Protein AF-A0A9D7N7T0-F1 (afdb_monomer)

Sequence (99 aa):
MDTTPSGDEAGGEARHLAAITAHVEKHFGKVALVFHELISDELHLDVLLVAPCEDRPCWTLVTSGMSEKPMSVPAGETAPRRAELLMTLDPGWEMDRER

Foldseek 3Di:
DDDDDDPPPPPDDQPCVVVVQVVCCVPPNHQPDKAWDPDDPDWTWIWTWDAADPVRQWIKIKIGGQQVAFDDDDPPDPDGRGDIDIDTHHNPDDPDPDD

Radius of gyration: 17.2 Å; Cα contacts (8 Å, |Δi|>4): 136; chains: 1; bounding box: 58×32×53 Å

Structure (mmCIF, N/CA/C/O backbone):
data_AF-A0A9D7N7T0-F1
#
_entry.id   AF-A0A9D7N7T0-F1
#
loop_
_atom_site.group_PDB
_atom_site.id
_atom_site.type_symbol
_atom_site.label_atom_id
_atom_site.label_alt_id
_atom_site.label_comp_id
_atom_site.label_asym_id
_atom_site.label_entity_id
_atom_site.label_seq_id
_atom_site.pdbx_PDB_ins_code
_atom_site.Cartn_x
_atom_site.Cartn_y
_atom_site.Cartn_z
_atom_site.occupancy
_atom_site.B_iso_or_equiv
_atom_site.auth_seq_id
_atom_site.auth_comp_id
_atom_site.auth_asym_id
_atom_site.auth_atom_id
_atom_site.pdbx_PDB_model_num
ATOM 1 N N . MET A 1 1 ? -34.504 9.847 -35.554 1.00 41.22 1 MET A N 1
ATOM 2 C CA . MET A 1 1 ? -33.042 10.005 -35.638 1.00 41.22 1 MET A CA 1
ATOM 3 C C . MET A 1 1 ? -32.539 9.629 -34.271 1.00 41.22 1 MET A C 1
ATOM 5 O O . MET A 1 1 ? -32.639 10.426 -33.353 1.00 41.22 1 MET A O 1
ATOM 9 N N . ASP A 1 2 ? -32.226 8.350 -34.132 1.00 42.06 2 ASP A N 1
ATOM 10 C CA . ASP A 1 2 ? -31.768 7.748 -32.892 1.00 42.06 2 ASP A CA 1
ATOM 11 C C . ASP A 1 2 ? -30.252 7.632 -33.020 1.00 42.06 2 ASP A C 1
ATOM 13 O O . ASP A 1 2 ? -29.755 6.914 -33.888 1.00 42.06 2 ASP A O 1
ATOM 17 N N . THR A 1 3 ? -29.529 8.438 -32.254 1.00 40.47 3 THR A N 1
ATOM 18 C CA . THR A 1 3 ? -28.086 8.295 -32.084 1.00 40.47 3 THR A CA 1
ATOM 19 C C . THR A 1 3 ? -27.820 8.385 -30.595 1.00 40.47 3 THR A C 1
ATOM 21 O O . THR A 1 3 ? -27.761 9.471 -30.020 1.00 40.47 3 THR A O 1
ATOM 24 N N . THR A 1 4 ? -27.756 7.197 -30.006 1.00 42.03 4 THR A N 1
ATOM 25 C CA . THR A 1 4 ? -27.111 6.802 -28.755 1.00 42.03 4 THR A CA 1
ATOM 26 C C . THR A 1 4 ? -26.066 7.813 -28.261 1.00 42.03 4 THR A C 1
ATOM 28 O O . THR A 1 4 ? -25.223 8.232 -29.060 1.00 42.03 4 THR A O 1
ATOM 31 N N . PRO A 1 5 ? -26.053 8.182 -26.965 1.00 41.97 5 PRO A N 1
ATOM 32 C CA . PRO A 1 5 ? -24.967 8.986 -26.429 1.00 41.97 5 PRO A CA 1
ATOM 33 C C . PRO A 1 5 ? -23.665 8.182 -26.501 1.00 41.97 5 PRO A C 1
ATOM 35 O O . PRO A 1 5 ? -23.622 7.022 -26.088 1.00 41.97 5 PRO A O 1
ATOM 38 N N . SER A 1 6 ? -22.627 8.809 -27.061 1.00 38.53 6 SER A N 1
ATOM 39 C CA . SER A 1 6 ? -21.246 8.323 -27.052 1.00 38.53 6 SER A CA 1
ATOM 40 C C . SER A 1 6 ? -20.852 7.993 -25.616 1.00 38.53 6 SER A C 1
ATOM 42 O O . SER A 1 6 ? -20.772 8.882 -24.770 1.00 38.53 6 SER A O 1
ATOM 44 N N . GLY A 1 7 ? -20.646 6.707 -25.344 1.00 43.53 7 GLY A N 1
ATOM 45 C CA . GLY A 1 7 ? -19.997 6.246 -24.129 1.00 43.53 7 GLY A CA 1
ATOM 46 C C . GLY A 1 7 ? -18.503 6.501 -24.245 1.00 43.53 7 GLY A C 1
ATOM 47 O O . GLY A 1 7 ? -17.773 5.603 -24.640 1.00 43.53 7 GLY A O 1
ATOM 48 N N . ASP A 1 8 ? -18.083 7.715 -23.908 1.00 43.84 8 ASP A N 1
ATOM 49 C CA . ASP A 1 8 ? -16.694 8.040 -23.582 1.00 43.84 8 ASP A CA 1
ATOM 50 C C . ASP A 1 8 ? -16.634 8.439 -22.102 1.00 43.84 8 ASP A C 1
ATOM 52 O O . ASP A 1 8 ? -16.390 9.585 -21.751 1.00 43.84 8 ASP A O 1
ATOM 56 N N . GLU A 1 9 ? -16.898 7.473 -21.222 1.00 44.59 9 GLU A N 1
ATOM 57 C CA . GLU A 1 9 ? -16.444 7.508 -19.830 1.00 44.59 9 GLU A CA 1
ATOM 58 C C . GLU A 1 9 ? -15.908 6.123 -19.470 1.00 44.59 9 GLU A C 1
ATOM 60 O O . GLU A 1 9 ? -16.598 5.267 -18.924 1.00 44.59 9 GLU A O 1
ATOM 65 N N . ALA A 1 10 ? -14.652 5.889 -19.831 1.00 41.25 10 ALA A N 1
ATOM 66 C CA . ALA A 1 10 ? -13.854 4.822 -19.253 1.00 41.25 10 ALA A CA 1
ATOM 67 C C . ALA A 1 10 ? -12.485 5.417 -18.917 1.00 41.25 10 ALA A C 1
ATOM 69 O O . ALA A 1 10 ? -11.525 5.267 -19.670 1.00 41.25 10 ALA A O 1
ATOM 70 N N . GLY A 1 11 ? -12.416 6.141 -17.793 1.00 46.06 11 GLY A N 1
ATOM 71 C CA . GLY A 1 11 ? -11.143 6.348 -17.105 1.00 46.06 11 GLY A CA 1
ATOM 72 C C . GLY A 1 11 ? -10.551 4.967 -16.835 1.00 46.06 11 GLY A C 1
ATOM 73 O O . GLY A 1 11 ? -11.231 4.111 -16.270 1.00 46.06 11 GLY A O 1
ATOM 74 N N . GLY A 1 12 ? -9.358 4.702 -17.364 1.00 50.91 12 GLY A N 1
ATOM 75 C CA . GLY A 1 12 ? -8.796 3.358 -17.391 1.00 50.91 12 GLY A CA 1
ATOM 76 C C . GLY A 1 12 ? -8.562 2.848 -15.975 1.00 50.91 12 GLY A C 1
ATOM 77 O O . GLY A 1 12 ? -7.727 3.380 -15.257 1.00 50.91 12 GLY A O 1
ATOM 78 N N . GLU A 1 13 ? -9.271 1.803 -15.553 1.00 57.91 13 GLU A N 1
ATOM 79 C CA . GLU A 1 13 ? -8.923 1.130 -14.302 1.00 57.91 13 GLU A CA 1
ATOM 80 C C . GLU A 1 13 ? -7.464 0.654 -14.379 1.00 57.91 13 GLU A C 1
ATOM 82 O O . GLU A 1 13 ? -7.074 -0.022 -15.339 1.00 57.91 13 GLU A O 1
ATOM 87 N N . ALA A 1 14 ? -6.653 0.998 -13.372 1.00 65.31 14 ALA A N 1
ATOM 88 C CA . ALA A 1 14 ? -5.280 0.517 -13.290 1.00 65.31 14 ALA A CA 1
ATOM 89 C C . ALA A 1 14 ? -5.278 -1.017 -13.366 1.00 65.31 14 ALA A C 1
ATOM 91 O O . ALA A 1 14 ? -5.990 -1.709 -12.629 1.00 65.31 14 ALA A O 1
ATOM 92 N N . ARG A 1 15 ? -4.461 -1.572 -14.266 1.00 76.56 15 ARG A N 1
ATOM 93 C CA . ARG A 1 15 ? -4.545 -2.978 -14.715 1.00 76.56 15 ARG A CA 1
ATOM 94 C C . ARG A 1 15 ? -4.429 -3.983 -13.567 1.00 76.56 15 ARG A C 1
ATOM 96 O O . ARG A 1 15 ? -4.890 -5.120 -13.674 1.00 76.56 15 ARG A O 1
ATOM 103 N N . HIS A 1 16 ? -3.755 -3.591 -12.491 1.00 87.25 16 HIS A N 1
ATOM 104 C CA . HIS A 1 16 ? -3.486 -4.436 -11.332 1.00 87.25 16 HIS A CA 1
ATOM 105 C C . HIS A 1 16 ? -4.256 -4.022 -10.073 1.00 87.25 16 HIS A C 1
ATOM 107 O O . HIS A 1 16 ? -4.087 -4.683 -9.049 1.00 87.25 16 HIS A O 1
ATOM 113 N N . LEU A 1 17 ? -5.120 -3.001 -10.136 1.00 88.75 17 LEU A N 1
ATOM 114 C CA . LEU A 1 17 ? -5.802 -2.432 -8.969 1.00 88.75 17 LEU A CA 1
ATOM 115 C C . LEU A 1 17 ? -6.518 -3.500 -8.142 1.00 88.75 17 LEU A C 1
ATOM 117 O O . LEU A 1 17 ? -6.271 -3.623 -6.949 1.00 88.75 17 LEU A O 1
ATOM 121 N N . ALA A 1 18 ? -7.336 -4.343 -8.776 1.00 91.69 18 ALA A N 1
ATOM 122 C CA . ALA A 1 18 ? -8.079 -5.384 -8.067 1.00 91.69 18 ALA A CA 1
ATOM 123 C C . ALA A 1 18 ? -7.159 -6.391 -7.348 1.00 91.69 18 ALA A C 1
ATOM 125 O O . ALA A 1 18 ? -7.422 -6.779 -6.210 1.00 91.69 18 ALA A O 1
ATOM 126 N N . ALA A 1 19 ? -6.062 -6.801 -7.992 1.00 94.94 19 ALA A N 1
ATOM 127 C CA . ALA A 1 19 ? -5.117 -7.754 -7.415 1.00 94.94 19 ALA A CA 1
ATOM 128 C C . ALA A 1 19 ? -4.300 -7.131 -6.272 1.00 94.94 19 ALA A C 1
ATOM 130 O O . ALA A 1 19 ? -4.073 -7.787 -5.253 1.00 94.94 19 ALA A O 1
ATOM 131 N N . ILE A 1 20 ? -3.883 -5.871 -6.428 1.00 95.50 20 ILE A N 1
ATOM 132 C CA . ILE A 1 20 ? -3.146 -5.120 -5.408 1.00 95.50 20 ILE A CA 1
ATOM 133 C C . ILE A 1 20 ? -4.055 -4.854 -4.208 1.00 95.50 20 ILE A C 1
ATOM 135 O O . ILE A 1 20 ? -3.672 -5.192 -3.092 1.00 95.50 20 ILE A O 1
ATOM 139 N N . THR A 1 21 ? -5.281 -4.372 -4.419 1.00 96.00 21 THR A N 1
ATOM 140 C CA . THR A 1 21 ? -6.273 -4.170 -3.352 1.00 96.00 21 THR A CA 1
ATOM 141 C C . THR A 1 21 ? -6.543 -5.464 -2.599 1.00 96.00 21 THR A C 1
ATOM 143 O O . THR A 1 21 ? -6.413 -5.489 -1.380 1.00 96.00 21 THR A O 1
ATOM 146 N N . ALA A 1 22 ? -6.809 -6.575 -3.294 1.00 97.12 22 ALA A N 1
ATOM 147 C CA . ALA A 1 22 ? -7.032 -7.862 -2.635 1.00 97.12 22 ALA A CA 1
ATOM 148 C C . ALA A 1 22 ? -5.814 -8.325 -1.812 1.00 97.12 22 ALA A C 1
ATOM 150 O O . ALA A 1 22 ? -5.967 -8.899 -0.732 1.00 97.12 22 ALA A O 1
ATOM 151 N N . HIS A 1 23 ? -4.596 -8.075 -2.301 1.00 97.38 23 HIS A N 1
ATOM 152 C CA . HIS A 1 23 ? -3.374 -8.365 -1.556 1.00 97.38 23 HIS A CA 1
ATOM 153 C C . HIS A 1 23 ? -3.253 -7.483 -0.306 1.00 97.38 23 HIS A C 1
ATOM 155 O O . HIS A 1 23 ? -2.981 -7.995 0.782 1.00 97.38 23 HIS A O 1
ATOM 161 N N . VAL A 1 24 ? -3.498 -6.179 -0.439 1.00 97.50 24 VAL A N 1
ATOM 162 C CA . VAL A 1 24 ? -3.480 -5.236 0.682 1.00 97.50 24 VAL A CA 1
ATOM 163 C C . VAL A 1 24 ? -4.512 -5.641 1.729 1.00 97.50 24 VAL A C 1
ATOM 165 O O . VAL A 1 24 ? -4.158 -5.800 2.893 1.00 97.50 24 VAL A O 1
ATOM 168 N N . GLU A 1 25 ? -5.750 -5.923 1.335 1.00 97.25 25 GLU A N 1
ATOM 169 C CA . GLU A 1 25 ? -6.811 -6.286 2.277 1.00 97.25 25 GLU A CA 1
ATOM 170 C C . GLU A 1 25 ? -6.529 -7.586 3.020 1.00 97.25 25 GLU A C 1
ATOM 172 O O . GLU A 1 25 ? -6.743 -7.675 4.230 1.00 97.25 25 GLU A O 1
ATOM 177 N N . LYS A 1 26 ? -5.969 -8.576 2.321 1.00 97.38 26 LYS A N 1
ATOM 178 C CA . LYS A 1 26 ? -5.583 -9.858 2.914 1.00 97.38 26 LYS A CA 1
ATOM 179 C C . LYS A 1 26 ? -4.504 -9.720 3.992 1.00 97.38 26 LYS A C 1
ATOM 181 O O . LYS A 1 26 ? -4.500 -10.503 4.939 1.00 97.38 26 LYS A O 1
ATOM 186 N N . HIS A 1 27 ? -3.561 -8.795 3.824 1.00 96.00 27 HIS A N 1
ATOM 187 C CA . HIS A 1 27 ? -2.3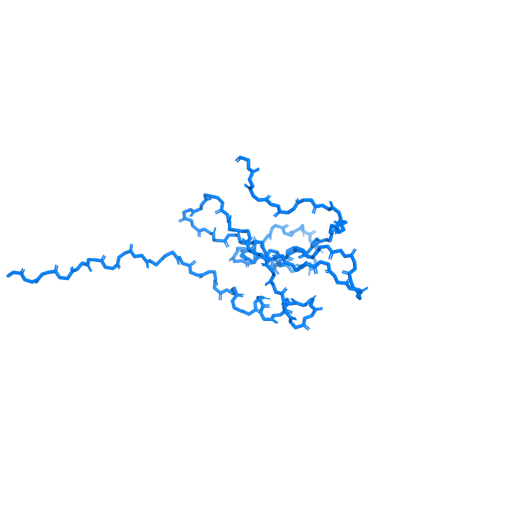57 -8.714 4.662 1.00 96.00 27 HIS A CA 1
ATOM 188 C C . HIS A 1 27 ? -2.348 -7.534 5.632 1.00 96.00 27 HIS A C 1
ATOM 190 O O . HIS A 1 27 ? -1.640 -7.566 6.647 1.00 96.00 27 HIS A O 1
ATOM 196 N N . PHE A 1 28 ? -3.105 -6.486 5.319 1.00 95.50 28 PHE A N 1
ATOM 197 C CA . PHE A 1 28 ? -3.090 -5.247 6.071 1.00 95.50 28 PHE A CA 1
ATOM 198 C C . PHE A 1 28 ? -4.433 -4.847 6.661 1.00 95.50 28 PHE A C 1
ATOM 200 O O . PHE A 1 28 ? -4.432 -4.153 7.673 1.00 95.50 28 PHE A O 1
ATOM 207 N N . GLY A 1 29 ? -5.536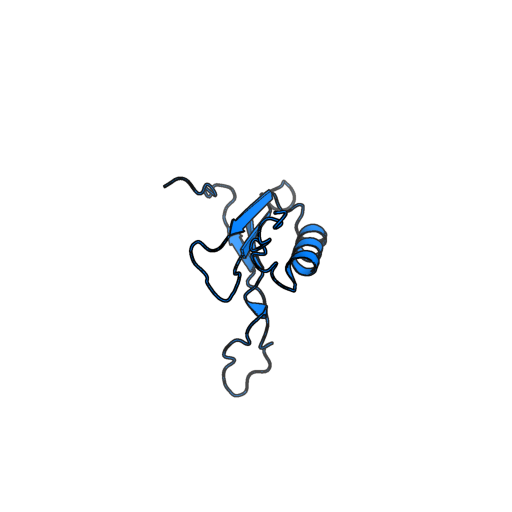 -5.357 6.120 1.00 96.00 29 GLY A N 1
ATOM 208 C CA . GLY A 1 29 ? -6.886 -4.991 6.529 1.00 96.00 29 GLY A CA 1
ATOM 209 C C . GLY A 1 29 ? -7.593 -4.177 5.453 1.00 96.00 29 GLY A C 1
ATOM 210 O O . GLY A 1 29 ? -6.992 -3.776 4.458 1.00 96.00 29 GLY A O 1
ATOM 211 N N . LYS A 1 30 ? -8.895 -3.967 5.647 1.00 96.75 30 LYS A N 1
ATOM 212 C CA . LYS A 1 30 ? -9.769 -3.328 4.659 1.00 96.75 30 LYS A CA 1
A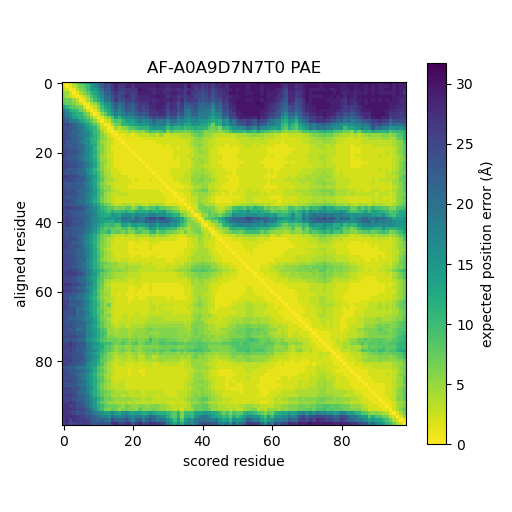TOM 213 C C . LYS A 1 30 ? -9.221 -1.965 4.224 1.00 96.75 30 LYS A C 1
ATOM 215 O O . LYS A 1 30 ? -8.879 -1.140 5.074 1.00 96.75 30 LYS A O 1
ATOM 220 N N . VAL A 1 31 ? -9.212 -1.709 2.917 1.00 96.44 31 VAL A N 1
ATOM 221 C CA . VAL A 1 31 ? -8.880 -0.378 2.396 1.00 96.44 31 VAL A CA 1
ATOM 222 C C . VAL A 1 31 ? -9.981 0.595 2.822 1.00 96.44 31 VAL A C 1
ATOM 224 O O . VAL A 1 31 ? -11.161 0.398 2.529 1.00 96.44 31 VAL A O 1
ATOM 227 N N . ALA A 1 32 ? -9.595 1.619 3.578 1.00 93.44 32 ALA A N 1
ATOM 228 C CA . ALA A 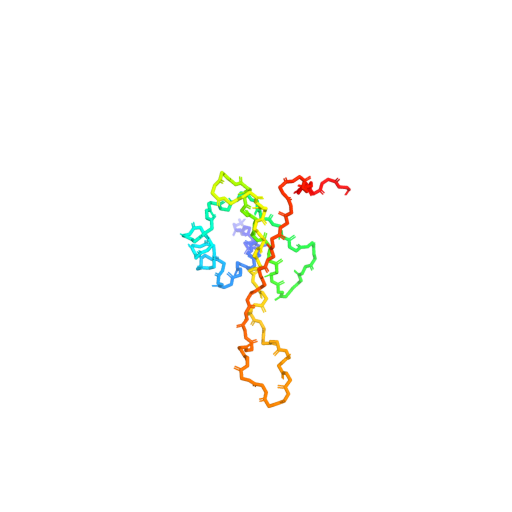1 32 ? -10.497 2.605 4.161 1.00 93.44 32 ALA A CA 1
ATOM 229 C C . ALA A 1 32 ? -10.676 3.824 3.250 1.00 93.44 32 ALA A C 1
ATOM 231 O O . ALA A 1 32 ? -11.781 4.349 3.142 1.00 93.44 32 ALA A O 1
ATOM 232 N N . LEU A 1 33 ? -9.594 4.264 2.601 1.00 91.75 33 LEU A N 1
ATOM 233 C CA . LEU A 1 33 ? -9.576 5.411 1.697 1.00 91.75 33 LEU A CA 1
ATOM 234 C C . LEU A 1 33 ? -8.718 5.083 0.475 1.00 91.75 33 LEU A C 1
ATOM 236 O O . LEU A 1 33 ? -7.762 4.309 0.563 1.00 91.75 33 LEU A O 1
ATOM 240 N N . VAL A 1 34 ? -9.044 5.706 -0.654 1.00 91.81 34 VAL A N 1
ATOM 241 C CA . VAL A 1 34 ? -8.206 5.682 -1.852 1.00 91.81 34 VAL A CA 1
ATOM 242 C C . VAL A 1 34 ? -7.921 7.114 -2.261 1.00 91.81 34 VAL A C 1
ATOM 244 O O . VAL A 1 34 ? -8.818 7.941 -2.416 1.00 91.81 34 VAL A O 1
ATOM 247 N N . PHE A 1 35 ? -6.642 7.413 -2.396 1.00 90.81 35 PHE A N 1
ATOM 248 C CA . PHE A 1 35 ? -6.155 8.674 -2.904 1.00 90.81 35 PHE A CA 1
ATOM 249 C C . PHE A 1 35 ? -5.860 8.524 -4.390 1.00 90.81 35 PHE A C 1
ATOM 251 O O . PHE A 1 35 ? -4.826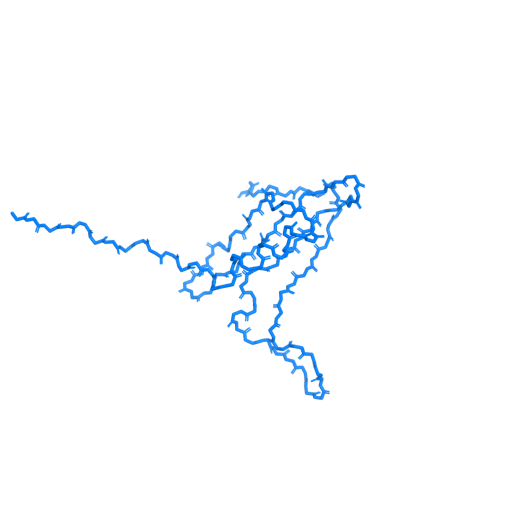 7.981 -4.756 1.00 90.81 35 PHE A O 1
ATOM 258 N N . HIS A 1 36 ? -6.755 9.050 -5.222 1.00 87.00 36 HIS A N 1
ATOM 259 C CA . HIS A 1 36 ? -6.557 9.120 -6.667 1.00 87.00 36 HIS A CA 1
ATOM 260 C C . HIS A 1 36 ? -5.621 10.265 -7.048 1.00 87.00 36 HIS A C 1
ATOM 262 O O . HIS A 1 36 ? -5.707 11.355 -6.461 1.00 87.00 36 HIS A O 1
ATOM 268 N N . GLU A 1 37 ? -4.736 10.028 -8.012 1.00 78.62 37 GLU A N 1
ATOM 269 C CA . GLU A 1 37 ? -3.900 11.069 -8.607 1.00 78.62 37 GLU A CA 1
ATOM 270 C C . GLU A 1 37 ? -4.756 12.253 -9.081 1.00 78.62 37 GLU A C 1
ATOM 272 O O . GLU A 1 37 ? -5.852 12.079 -9.609 1.00 78.62 37 GLU A O 1
ATOM 277 N N . LEU A 1 38 ? -4.278 13.476 -8.845 1.00 70.44 38 LEU A N 1
ATOM 278 C CA . LEU A 1 38 ? -5.057 14.686 -9.122 1.00 70.44 38 LEU A CA 1
ATOM 279 C C . LEU A 1 38 ? -5.106 15.032 -10.617 1.00 70.44 38 LEU A C 1
ATOM 281 O O . LEU A 1 38 ? -6.083 15.622 -11.068 1.00 70.44 38 LEU A O 1
ATOM 285 N N . ILE A 1 39 ? -4.055 14.705 -11.374 1.00 62.94 39 ILE A N 1
ATOM 286 C CA . ILE A 1 39 ? -3.956 14.954 -12.816 1.00 62.94 39 ILE A CA 1
ATOM 287 C C . ILE A 1 39 ? -3.162 13.803 -13.428 1.00 62.94 39 ILE A C 1
ATOM 289 O O . ILE A 1 39 ? -1.973 13.681 -13.146 1.00 62.94 39 ILE A O 1
ATOM 293 N N . SER A 1 40 ? -3.789 12.996 -14.283 1.00 60.59 40 SER A N 1
ATOM 294 C CA . SER A 1 40 ? -3.052 12.077 -15.147 1.00 60.59 40 SER A CA 1
ATOM 295 C C . SER A 1 40 ? -3.831 11.741 -16.408 1.00 60.59 40 SER A C 1
ATOM 297 O O . SER A 1 40 ? -4.958 11.259 -16.343 1.00 60.59 40 SER A O 1
ATOM 299 N N . ASP A 1 41 ? -3.185 11.974 -17.548 1.00 58.91 41 ASP A N 1
ATOM 300 C CA . ASP A 1 41 ? -3.719 11.663 -18.873 1.00 58.91 41 ASP A CA 1
ATOM 301 C C . ASP A 1 41 ? -3.233 10.286 -19.388 1.00 58.91 41 ASP A C 1
ATOM 303 O O . ASP A 1 41 ? -3.640 9.863 -20.468 1.00 58.91 41 ASP A O 1
ATOM 307 N N . GLU A 1 42 ? -2.348 9.574 -18.662 1.00 64.62 42 GLU A N 1
ATOM 308 C CA . GLU A 1 42 ? -1.699 8.348 -19.186 1.00 64.62 42 GLU A CA 1
ATOM 309 C C . GLU A 1 42 ? -1.403 7.227 -18.159 1.00 64.62 42 GLU A C 1
ATOM 311 O O . GLU A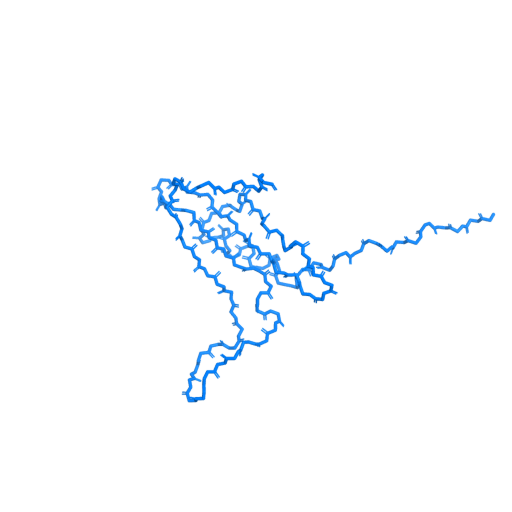 1 42 ? -1.241 6.073 -18.556 1.00 64.62 42 GLU A O 1
ATOM 316 N N . LEU A 1 43 ? -1.291 7.515 -16.857 1.00 71.69 43 LEU A N 1
ATOM 317 C CA . LEU A 1 43 ? -0.924 6.528 -15.825 1.00 71.69 43 LEU A CA 1
ATOM 318 C C . LEU A 1 43 ? -1.750 6.761 -14.561 1.00 71.69 43 LEU A C 1
ATOM 320 O O . LEU A 1 43 ? -1.602 7.804 -13.946 1.00 71.69 43 LEU A O 1
ATOM 324 N N . HIS A 1 44 ? -2.563 5.805 -14.128 1.00 78.69 44 HIS A N 1
ATOM 325 C CA . HIS A 1 44 ? -3.316 5.956 -12.882 1.00 78.69 44 HIS A CA 1
ATOM 326 C C . HIS A 1 44 ? -2.439 5.572 -11.682 1.00 78.69 44 HIS A C 1
ATOM 328 O O . HIS A 1 44 ? -2.179 4.387 -11.476 1.00 78.69 44 HIS A O 1
ATOM 334 N N . LEU A 1 45 ? -1.967 6.553 -10.901 1.00 87.00 45 LEU A N 1
ATOM 335 C CA . LEU A 1 45 ? -1.266 6.308 -9.635 1.00 87.00 45 LEU A CA 1
ATOM 336 C C . LEU A 1 45 ? -2.190 6.540 -8.430 1.00 87.00 45 LEU A C 1
ATOM 338 O O . LEU A 1 45 ? -2.329 7.655 -7.927 1.00 87.00 45 LEU A O 1
ATOM 342 N N . ASP A 1 46 ? -2.767 5.463 -7.909 1.00 90.88 46 ASP A N 1
ATOM 343 C CA . ASP A 1 46 ? -3.560 5.508 -6.683 1.00 90.88 46 ASP A CA 1
ATOM 344 C C . ASP A 1 46 ? -2.699 5.231 -5.443 1.00 90.88 46 ASP A C 1
ATOM 346 O O . ASP A 1 46 ? -1.677 4.541 -5.504 1.00 90.88 46 ASP A O 1
ATOM 350 N N . VAL A 1 47 ? -3.146 5.711 -4.282 1.00 93.69 47 VAL A N 1
ATOM 351 C CA . VAL A 1 47 ? -2.641 5.271 -2.974 1.00 93.69 47 VAL A CA 1
ATOM 352 C C . VAL A 1 47 ? -3.792 4.677 -2.172 1.00 93.69 47 VAL A C 1
ATOM 354 O O . VAL A 1 47 ? -4.774 5.352 -1.870 1.00 93.69 47 VAL A O 1
ATOM 357 N N . LEU A 1 48 ? -3.668 3.400 -1.825 1.00 95.9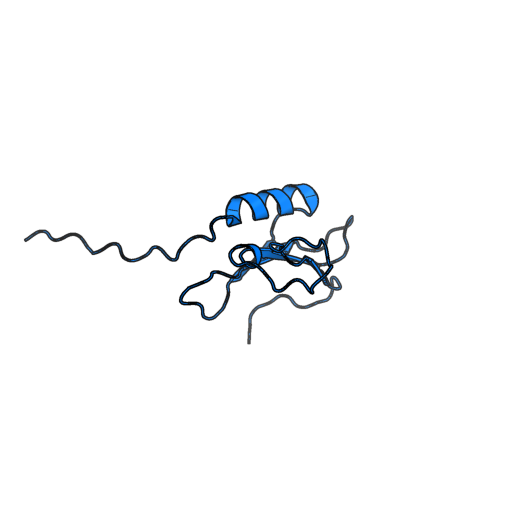4 48 LEU A N 1
ATOM 358 C CA . LEU A 1 48 ? -4.584 2.659 -0.967 1.00 95.94 48 LEU A CA 1
ATOM 359 C C . LEU A 1 48 ? -4.206 2.905 0.493 1.00 95.94 48 LEU A C 1
ATOM 361 O O . LEU A 1 48 ? -3.054 2.695 0.876 1.00 95.94 48 LEU A O 1
ATOM 365 N N . LEU A 1 49 ? -5.167 3.332 1.306 1.00 96.69 49 LEU A N 1
ATOM 366 C CA . LEU A 1 49 ? -4.966 3.605 2.725 1.00 96.69 49 LEU A CA 1
ATOM 367 C C . LEU A 1 49 ? -5.716 2.572 3.558 1.00 96.69 49 LEU A C 1
ATOM 369 O O . LEU A 1 49 ? -6.930 2.408 3.422 1.00 96.69 49 LEU A O 1
ATOM 373 N N . VAL A 1 50 ? -5.006 1.934 4.480 1.00 97.44 50 VAL A N 1
ATOM 374 C CA . VAL A 1 50 ? -5.590 1.109 5.539 1.00 97.44 50 VAL A CA 1
ATOM 375 C C . VAL A 1 50 ? -5.481 1.864 6.856 1.00 97.44 50 VAL A C 1
ATOM 377 O O . VAL A 1 50 ? -4.397 2.328 7.224 1.00 97.44 50 VAL A O 1
ATOM 380 N N . ALA A 1 51 ? -6.616 1.999 7.540 1.00 96.62 51 ALA A N 1
ATOM 381 C CA . ALA A 1 51 ? -6.700 2.703 8.810 1.00 96.62 51 ALA A CA 1
ATOM 382 C C . ALA A 1 51 ? -5.963 1.950 9.933 1.00 96.62 51 ALA A C 1
ATOM 384 O O . ALA A 1 51 ? -5.924 0.715 9.910 1.00 96.62 51 ALA A O 1
ATOM 385 N N . PRO A 1 52 ? -5.422 2.670 10.933 1.00 97.00 52 PRO A N 1
ATOM 386 C CA . PRO A 1 52 ? -4.875 2.059 12.132 1.00 97.00 52 PRO A CA 1
ATOM 387 C C . PRO A 1 52 ? -5.904 1.163 12.828 1.00 97.00 52 PRO A C 1
ATOM 389 O O . PRO A 1 52 ? -7.090 1.490 12.903 1.00 97.00 52 PRO A O 1
ATOM 392 N N . CYS A 1 53 ? -5.435 0.059 13.395 1.00 94.44 53 CYS A N 1
ATOM 393 C CA . CYS A 1 53 ? -6.213 -0.820 14.264 1.00 94.44 53 CYS A CA 1
ATOM 394 C C . CYS A 1 53 ? -5.387 -1.228 15.492 1.00 94.44 53 CYS A C 1
ATOM 396 O O . CYS A 1 53 ? -4.210 -0.886 15.593 1.00 94.44 53 CYS A O 1
ATOM 398 N N . GLU A 1 54 ? -5.988 -1.962 16.432 1.00 94.38 54 GLU A N 1
ATOM 399 C CA . GLU A 1 54 ? -5.301 -2.393 17.661 1.00 94.38 54 GLU A CA 1
ATOM 400 C C . GLU A 1 54 ? -4.018 -3.196 17.369 1.00 94.38 54 GLU A C 1
ATOM 402 O O . GLU A 1 54 ? -2.979 -2.932 17.971 1.00 94.38 54 GLU A O 1
ATOM 407 N N . ASP A 1 55 ? -4.058 -4.104 16.388 1.00 93.06 55 ASP A N 1
ATOM 408 C CA . ASP A 1 55 ? -2.907 -4.933 15.995 1.00 93.06 55 ASP A CA 1
ATOM 409 C C . ASP A 1 55 ? -1.867 -4.175 15.155 1.00 93.06 55 ASP A C 1
ATOM 411 O O . ASP A 1 55 ? -0.715 -4.603 15.021 1.00 93.06 55 ASP A O 1
ATOM 415 N N . ARG A 1 56 ? -2.267 -3.050 14.553 1.00 94.12 56 ARG A N 1
ATOM 416 C CA . ARG A 1 56 ? -1.403 -2.202 13.734 1.00 94.12 56 ARG A CA 1
ATOM 417 C C . ARG A 1 56 ? -1.762 -0.732 13.940 1.00 94.12 56 ARG A C 1
ATOM 419 O O . ARG A 1 56 ? -2.541 -0.175 13.163 1.00 94.12 56 ARG A O 1
ATOM 426 N N . PRO A 1 57 ? -1.177 -0.081 14.957 1.00 96.31 57 PRO A N 1
ATOM 427 C CA . PRO A 1 57 ? -1.490 1.297 15.299 1.00 96.31 57 PRO A CA 1
ATOM 428 C C . PRO A 1 57 ? -0.724 2.263 14.385 1.00 96.31 57 PRO A C 1
ATOM 430 O O . PRO A 1 57 ? 0.030 3.098 14.862 1.00 96.31 57 PRO A O 1
ATOM 433 N N . CYS A 1 58 ? -0.851 2.114 13.066 1.00 97.06 58 CYS A N 1
ATOM 434 C CA . CYS A 1 58 ? -0.303 3.023 12.066 1.00 97.06 58 CYS A CA 1
ATOM 435 C C . CYS A 1 58 ? -1.160 2.989 10.799 1.00 97.06 58 CYS A C 1
ATOM 437 O O . CYS A 1 58 ? -1.752 1.963 10.456 1.00 97.06 58 CYS A O 1
ATOM 439 N N . TRP A 1 59 ? -1.209 4.106 10.080 1.00 97.75 59 TRP A N 1
ATOM 440 C CA . TRP A 1 59 ? -1.767 4.121 8.734 1.00 97.75 59 TRP A CA 1
ATOM 441 C C . TRP A 1 59 ? -0.849 3.330 7.815 1.00 97.75 59 TRP A C 1
ATOM 443 O O . TRP A 1 59 ? 0.363 3.528 7.860 1.00 97.75 59 TRP A O 1
ATOM 453 N N . THR A 1 60 ? -1.407 2.467 6.969 1.00 97.62 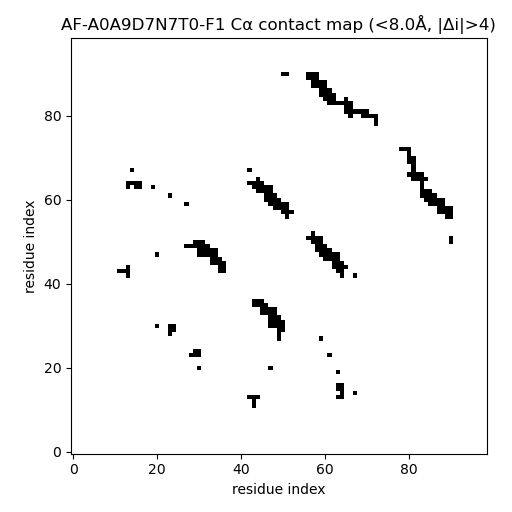60 THR A N 1
ATOM 454 C CA . THR A 1 60 ? -0.642 1.799 5.905 1.00 97.62 60 THR A CA 1
ATOM 455 C C . THR A 1 60 ? -1.039 2.387 4.563 1.00 97.62 60 THR A C 1
ATOM 457 O O . THR A 1 60 ? -2.204 2.315 4.184 1.00 97.62 60 THR A O 1
ATOM 460 N N . LEU A 1 61 ? -0.071 2.955 3.852 1.00 97.62 61 LEU A N 1
ATOM 461 C CA . LEU A 1 61 ? -0.229 3.528 2.522 1.00 97.62 61 LEU A CA 1
ATOM 462 C C . LEU A 1 61 ? 0.464 2.611 1.522 1.00 97.62 61 LEU A C 1
ATOM 464 O O . LEU A 1 61 ? 1.633 2.274 1.716 1.00 97.62 61 LEU A O 1
ATOM 468 N N . VAL A 1 62 ? -0.236 2.226 0.459 1.00 97.56 62 VAL A N 1
ATOM 469 C CA . VAL A 1 62 ? 0.306 1.369 -0.603 1.00 97.56 62 VAL A CA 1
ATOM 470 C C . VAL A 1 62 ? -0.019 1.978 -1.956 1.00 97.56 62 VAL A C 1
ATOM 472 O O . VAL A 1 62 ? -1.183 2.255 -2.229 1.00 97.56 62 VAL A O 1
ATOM 475 N N . THR A 1 63 ? 0.979 2.192 -2.812 1.00 94.88 63 THR A N 1
ATOM 476 C CA . THR A 1 63 ? 0.705 2.655 -4.179 1.00 94.88 63 THR A CA 1
ATOM 477 C C . THR A 1 63 ? 0.044 1.547 -5.003 1.00 94.88 63 THR A C 1
ATOM 479 O O . THR A 1 63 ? 0.278 0.358 -4.786 1.00 94.88 63 THR A O 1
ATOM 482 N N . SER A 1 64 ? -0.789 1.927 -5.962 1.00 93.00 64 SER A N 1
ATOM 483 C CA . SER A 1 64 ? -1.305 1.048 -7.004 1.00 93.00 64 SER A CA 1
ATOM 484 C C . SER A 1 64 ? -1.181 1.782 -8.328 1.00 93.00 64 SER A C 1
ATOM 486 O O . SER A 1 64 ? -1.834 2.800 -8.527 1.00 93.00 64 SER A O 1
ATOM 488 N N . GLY A 1 65 ? -0.320 1.278 -9.211 1.00 90.81 65 GLY A N 1
ATOM 489 C CA . GLY A 1 65 ? -0.059 1.885 -10.518 1.00 90.81 65 GLY A CA 1
ATOM 490 C C . GLY A 1 65 ? 1.417 2.178 -10.770 1.00 90.81 65 GLY A C 1
ATOM 491 O O . GLY A 1 65 ? 1.854 2.213 -11.921 1.00 90.81 65 GLY A O 1
ATOM 492 N N . MET A 1 66 ? 2.245 2.282 -9.721 1.00 91.38 66 MET A N 1
ATOM 493 C CA . MET A 1 66 ? 3.679 2.558 -9.882 1.00 91.38 66 MET A CA 1
ATOM 494 C C . MET A 1 66 ? 4.383 1.420 -10.632 1.00 91.38 66 MET A C 1
ATOM 496 O O . MET A 1 66 ? 5.334 1.638 -11.383 1.00 91.38 66 MET A O 1
ATOM 500 N N . SER A 1 67 ? 3.878 0.195 -10.476 1.00 92.38 67 SER A N 1
ATOM 501 C CA . SER A 1 67 ? 4.389 -0.990 -11.159 1.00 92.38 67 SER A CA 1
ATOM 502 C C . SER A 1 67 ? 4.012 -1.086 -12.646 1.00 92.38 67 SER A C 1
ATOM 504 O O . SER A 1 67 ? 4.551 -1.957 -13.344 1.00 92.38 67 SER A O 1
ATOM 506 N N . GLU A 1 68 ? 3.136 -0.219 -13.174 1.00 89.69 68 GLU A N 1
ATOM 507 C CA . GLU A 1 68 ? 2.697 -0.258 -14.581 1.00 89.69 68 GLU A CA 1
ATOM 508 C C . GLU A 1 68 ? 3.800 0.157 -15.563 1.00 89.69 68 GLU A C 1
ATOM 510 O O . GLU A 1 68 ? 3.882 -0.385 -16.673 1.00 89.69 68 GLU A O 1
ATOM 515 N N . LYS A 1 69 ? 4.756 0.986 -15.130 1.00 89.50 69 LYS A N 1
ATOM 516 C CA . LYS A 1 69 ? 5.995 1.292 -15.867 1.00 89.50 69 LYS A CA 1
ATOM 517 C C . LYS A 1 69 ? 7.220 0.782 -15.082 1.00 89.50 69 LYS A C 1
ATOM 519 O O . LYS A 1 69 ? 7.195 0.729 -13.857 1.00 89.50 69 LYS A O 1
ATOM 524 N N . PRO A 1 70 ? 8.290 0.322 -15.758 1.00 91.44 70 PRO A N 1
ATOM 525 C CA . PRO A 1 70 ? 9.487 -0.132 -15.065 1.00 91.44 70 PRO A CA 1
ATOM 526 C C . PRO A 1 70 ? 10.259 1.050 -14.460 1.00 91.44 70 PRO A C 1
ATOM 528 O O . PRO A 1 70 ? 10.512 2.044 -15.134 1.00 91.44 70 PRO A O 1
ATOM 531 N N . MET A 1 71 ? 10.695 0.906 -13.214 1.00 91.19 71 MET A N 1
ATOM 532 C CA . MET A 1 71 ? 11.568 1.836 -12.507 1.00 91.19 71 MET A CA 1
ATOM 533 C C . MET A 1 71 ? 13.037 1.6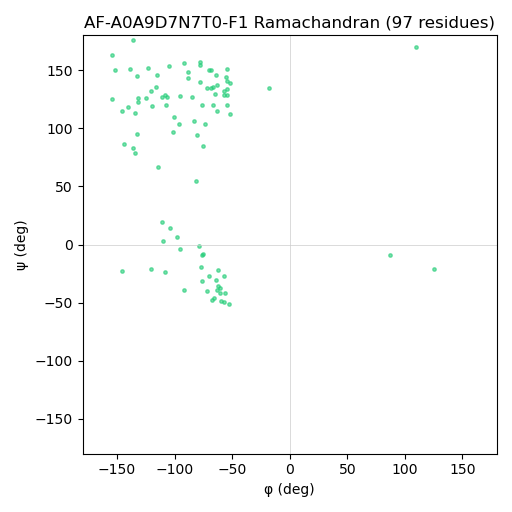99 -12.925 1.00 91.19 71 MET A C 1
ATOM 535 O O . MET A 1 71 ? 13.507 0.644 -13.377 1.00 91.19 71 MET A O 1
ATOM 539 N N . SER A 1 72 ? 13.786 2.778 -12.705 1.00 93.06 72 SER A N 1
ATOM 540 C CA . SER A 1 72 ? 15.237 2.833 -12.879 1.00 93.06 72 SER A CA 1
ATOM 541 C C . SER A 1 72 ? 15.947 2.088 -11.750 1.00 93.06 72 SER A C 1
ATOM 543 O O . SER A 1 72 ? 16.070 2.595 -10.640 1.00 93.06 72 SER A O 1
ATOM 545 N N . VAL A 1 73 ? 16.441 0.887 -12.046 1.00 93.38 73 VAL A N 1
ATOM 546 C CA . VAL A 1 73 ? 17.284 0.102 -11.134 1.00 93.38 73 VAL A CA 1
ATOM 547 C C . VAL A 1 73 ? 18.760 0.364 -11.467 1.00 93.38 73 VAL A C 1
ATOM 549 O O . VAL A 1 73 ? 19.120 0.235 -12.645 1.00 93.38 73 VAL A O 1
ATOM 552 N N . PRO A 1 74 ? 19.609 0.736 -10.484 1.00 94.50 74 PRO A N 1
ATOM 553 C CA . PRO A 1 74 ? 21.038 0.951 -10.701 1.00 94.50 74 PRO A CA 1
ATOM 554 C C . PRO A 1 74 ? 21.736 -0.257 -11.336 1.00 94.50 74 PRO A C 1
ATOM 556 O O . PRO A 1 74 ? 21.335 -1.407 -11.158 1.00 94.50 74 PRO A O 1
ATOM 559 N N . ALA A 1 75 ? 22.799 -0.002 -12.098 1.00 93.44 75 ALA A N 1
ATOM 560 C CA . ALA A 1 75 ? 23.563 -1.071 -12.731 1.00 93.44 75 ALA A CA 1
ATOM 561 C C . ALA A 1 75 ? 24.212 -1.987 -11.678 1.00 93.44 75 ALA A C 1
ATOM 563 O O . ALA A 1 75 ? 24.778 -1.506 -10.702 1.00 93.44 75 ALA A O 1
ATOM 564 N N . GLY A 1 76 ? 24.154 -3.302 -11.905 1.00 94.06 76 GLY A N 1
ATOM 565 C CA . GLY A 1 76 ? 24.692 -4.309 -10.982 1.00 94.06 76 GLY A CA 1
ATOM 566 C C . GLY A 1 76 ? 23.719 -4.754 -9.886 1.00 94.06 76 GLY A C 1
ATOM 567 O O . GLY A 1 76 ? 23.991 -5.749 -9.222 1.00 94.06 76 GLY A O 1
ATOM 568 N N . GLU A 1 77 ? 22.573 -4.086 -9.742 1.00 94.31 77 GLU A N 1
ATOM 569 C CA . GLU A 1 77 ? 21.545 -4.461 -8.773 1.00 94.31 77 GLU A CA 1
ATOM 570 C C . GLU A 1 77 ? 20.548 -5.480 -9.340 1.00 94.31 77 GLU A C 1
ATOM 572 O O . GLU A 1 77 ? 20.217 -5.478 -10.528 1.00 94.31 77 GLU A O 1
ATOM 577 N N . THR A 1 78 ? 20.025 -6.337 -8.461 1.00 91.75 78 THR A N 1
ATOM 578 C CA . THR A 1 78 ? 19.038 -7.385 -8.802 1.00 91.75 78 THR A CA 1
ATOM 579 C C . THR A 1 78 ? 17.614 -7.035 -8.360 1.00 91.75 78 THR A C 1
ATOM 581 O O . THR A 1 78 ? 16.730 -7.891 -8.345 1.00 91.75 78 THR A O 1
ATOM 584 N N . ALA A 1 79 ? 17.372 -5.766 -8.017 1.00 92.12 79 ALA A N 1
ATOM 585 C CA . ALA A 1 79 ? 16.073 -5.301 -7.551 1.00 92.12 79 ALA A CA 1
ATOM 586 C C . ALA A 1 79 ? 14.981 -5.430 -8.637 1.00 92.12 79 ALA A C 1
ATOM 588 O O . ALA A 1 79 ? 15.253 -5.230 -9.830 1.00 92.12 79 ALA A O 1
ATOM 589 N N . PRO A 1 80 ? 13.722 -5.716 -8.250 1.00 93.25 80 PRO A N 1
ATOM 590 C CA . PRO A 1 80 ? 12.602 -5.704 -9.177 1.00 93.25 80 PRO A CA 1
ATOM 591 C C . PRO A 1 80 ? 12.459 -4.342 -9.855 1.00 93.25 80 PRO A C 1
ATOM 593 O O . PRO A 1 80 ? 12.422 -3.300 -9.208 1.00 93.25 80 PRO A O 1
ATOM 596 N N . ARG A 1 81 ? 12.303 -4.352 -11.180 1.00 94.31 81 ARG A N 1
ATOM 597 C CA . ARG A 1 81 ? 12.015 -3.132 -11.951 1.00 94.31 81 ARG A CA 1
ATOM 598 C C . ARG A 1 81 ? 10.563 -2.681 -11.824 1.00 94.31 81 ARG A C 1
ATOM 600 O O . ARG A 1 81 ? 10.231 -1.615 -12.307 1.00 94.31 81 ARG A O 1
ATOM 607 N N . ARG A 1 82 ? 9.686 -3.481 -11.225 1.00 94.19 82 ARG A N 1
ATOM 608 C CA . ARG A 1 82 ? 8.275 -3.154 -11.002 1.00 94.19 82 ARG A CA 1
ATOM 609 C C . ARG A 1 82 ? 7.955 -3.468 -9.556 1.00 94.19 82 ARG A C 1
ATOM 611 O O . ARG A 1 82 ? 8.164 -4.599 -9.125 1.00 94.19 82 ARG A O 1
ATOM 618 N N . ALA A 1 83 ? 7.489 -2.470 -8.831 1.00 94.12 83 ALA A N 1
ATOM 619 C CA . ALA A 1 83 ? 7.089 -2.590 -7.443 1.00 94.12 83 ALA A CA 1
ATOM 620 C C . ALA A 1 83 ? 6.066 -1.502 -7.135 1.00 94.12 83 ALA A C 1
ATOM 622 O O . ALA A 1 83 ? 5.963 -0.523 -7.872 1.00 94.12 83 ALA A O 1
ATOM 623 N N . GLU A 1 84 ? 5.356 -1.691 -6.036 1.00 95.25 84 GLU A N 1
ATOM 624 C CA . GLU A 1 84 ? 4.588 -0.647 -5.373 1.00 95.25 84 GLU A CA 1
ATOM 625 C C . GLU A 1 84 ? 5.349 -0.214 -4.116 1.00 95.25 84 GLU A C 1
ATOM 627 O O . GLU A 1 84 ? 6.128 -0.992 -3.553 1.00 95.25 84 GLU A O 1
ATOM 632 N N . LEU A 1 85 ? 5.149 1.026 -3.682 1.00 95.25 85 LEU A N 1
ATOM 633 C CA . LEU A 1 85 ? 5.693 1.523 -2.425 1.00 95.25 85 LEU A CA 1
ATOM 634 C C . LEU A 1 85 ? 4.719 1.239 -1.293 1.00 95.25 85 LEU A C 1
ATOM 636 O O . LEU A 1 85 ? 3.508 1.366 -1.458 1.00 95.25 85 LEU A O 1
ATOM 640 N N . LEU A 1 86 ? 5.277 0.910 -0.132 1.00 96.62 86 LEU A N 1
ATOM 641 C CA . LEU A 1 86 ? 4.554 0.812 1.123 1.00 96.62 86 LEU A CA 1
ATOM 642 C C . LEU A 1 86 ? 5.160 1.792 2.122 1.00 96.62 86 LEU A C 1
ATOM 644 O O . LEU A 1 86 ? 6.377 1.825 2.309 1.00 96.62 86 LEU A O 1
ATOM 648 N N . MET A 1 87 ? 4.304 2.562 2.781 1.00 97.25 87 MET A N 1
ATOM 649 C CA . MET A 1 87 ? 4.684 3.505 3.826 1.00 97.25 87 MET A CA 1
ATOM 650 C C . MET A 1 87 ? 3.760 3.343 5.028 1.00 97.25 87 MET A C 1
ATOM 652 O O . MET A 1 87 ? 2.569 3.081 4.874 1.00 97.25 87 MET A O 1
ATOM 656 N N . THR A 1 88 ? 4.308 3.519 6.227 1.00 97.19 88 THR A N 1
ATOM 657 C CA . THR A 1 88 ? 3.523 3.567 7.462 1.00 97.19 88 THR A CA 1
ATOM 658 C C . THR A 1 88 ? 3.632 4.931 8.115 1.00 97.19 88 THR A C 1
ATOM 660 O O . THR A 1 88 ? 4.741 5.454 8.238 1.00 97.19 88 THR A O 1
ATOM 663 N N . LEU A 1 89 ? 2.506 5.479 8.564 1.00 97.00 89 LEU A N 1
ATOM 664 C CA . LEU A 1 89 ? 2.434 6.790 9.211 1.00 97.00 89 LEU A CA 1
ATOM 665 C C . LEU A 1 89 ? 1.816 6.664 10.603 1.00 97.00 89 LEU A C 1
ATOM 667 O O . LEU A 1 89 ? 1.028 5.752 10.859 1.00 97.00 89 LEU A O 1
ATOM 671 N N . ASP A 1 90 ? 2.191 7.572 11.502 1.00 96.69 90 ASP A N 1
ATOM 672 C CA . ASP A 1 90 ? 1.648 7.629 12.862 1.00 96.69 90 ASP A CA 1
ATOM 673 C C . ASP A 1 90 ? 0.108 7.707 12.829 1.00 96.69 90 ASP A C 1
ATOM 675 O O . ASP A 1 90 ? -0.436 8.397 11.964 1.00 96.69 90 ASP A O 1
ATOM 679 N N . PRO A 1 91 ? -0.619 7.019 13.728 1.00 95.50 91 PRO A N 1
ATOM 680 C CA . PRO A 1 91 ? -2.079 6.977 13.695 1.00 95.50 91 PRO A CA 1
ATOM 681 C C . PRO A 1 91 ? -2.725 8.356 13.879 1.00 95.50 91 PRO A C 1
ATOM 683 O O . PRO A 1 91 ? -3.860 8.543 13.449 1.00 95.50 91 PRO A O 1
ATOM 686 N N . GLY A 1 92 ? -2.012 9.316 14.480 1.00 93.81 92 GLY A N 1
ATOM 687 C CA . GLY A 1 92 ? -2.457 10.699 14.641 1.00 93.81 92 GLY A CA 1
ATOM 688 C C . GLY A 1 92 ? -2.305 11.578 13.397 1.00 93.81 92 GLY A C 1
ATOM 689 O O . GLY A 1 92 ? -2.659 12.751 13.464 1.00 93.81 92 GLY A O 1
ATOM 690 N N . TRP A 1 93 ? -1.775 11.066 12.280 1.00 94.06 93 TRP A N 1
ATOM 691 C CA . TRP A 1 93 ? -1.742 11.827 11.028 1.00 94.06 93 TRP A CA 1
ATOM 692 C C . TRP A 1 93 ? -3.147 12.072 10.471 1.00 94.06 93 TRP A C 1
ATOM 694 O O . TRP A 1 93 ? -3.965 11.155 10.372 1.00 94.06 93 TRP A O 1
ATOM 704 N N . GLU A 1 94 ? -3.379 13.310 10.043 1.00 89.31 94 GLU A N 1
ATOM 705 C CA . GLU A 1 94 ? -4.587 13.737 9.341 1.00 89.31 94 GLU A CA 1
ATOM 706 C C . GLU A 1 94 ? -4.528 13.244 7.885 1.00 89.31 94 GLU A C 1
ATOM 708 O O . GLU A 1 94 ? -3.592 13.554 7.148 1.00 89.31 94 GLU A O 1
ATOM 713 N N . MET A 1 95 ? -5.506 12.420 7.494 1.00 86.12 95 MET A N 1
ATOM 714 C CA . MET A 1 95 ? -5.596 11.791 6.164 1.00 86.12 95 MET A CA 1
ATOM 715 C C . MET A 1 95 ? -6.759 12.347 5.332 1.00 86.12 95 MET A C 1
ATOM 717 O O . MET A 1 95 ? -7.235 11.689 4.404 1.00 86.12 95 MET A O 1
ATOM 721 N N . ASP A 1 96 ? -7.271 13.525 5.677 1.00 77.50 96 ASP A N 1
ATOM 722 C CA . ASP A 1 96 ? -8.288 14.199 4.883 1.00 77.50 96 ASP A CA 1
ATOM 723 C C . ASP A 1 96 ? -7.674 14.892 3.654 1.00 77.50 96 ASP A C 1
ATOM 725 O O . ASP A 1 96 ? -6.484 15.194 3.574 1.00 77.50 96 ASP A O 1
ATOM 729 N N . ARG A 1 97 ? -8.505 15.073 2.623 1.00 62.94 97 ARG A N 1
ATOM 730 C CA . ARG A 1 97 ? -8.133 15.755 1.372 1.00 62.94 97 ARG A CA 1
ATOM 731 C C . ARG A 1 97 ? -8.578 17.220 1.337 1.00 62.94 97 ARG A C 1
ATOM 733 O O . ARG A 1 97 ? -8.455 17.853 0.293 1.00 62.94 97 ARG A O 1
ATOM 740 N N . GLU A 1 98 ? -9.115 17.764 2.429 1.00 53.47 98 GLU A N 1
ATOM 741 C CA . GLU A 1 98 ? -9.644 19.132 2.446 1.00 53.47 98 GLU A CA 1
ATOM 742 C C . GLU A 1 98 ? -8.526 20.172 2.613 1.00 53.47 98 GLU A C 1
ATOM 744 O O . GLU A 1 98 ? -8.144 20.540 3.723 1.00 53.47 98 GLU A O 1
ATOM 749 N N . ARG A 1 99 ? -8.038 20.694 1.482 1.00 41.53 99 ARG A N 1
ATOM 750 C CA . ARG A 1 99 ? -7.511 22.061 1.368 1.00 41.53 99 ARG A CA 1
ATOM 751 C C . ARG A 1 99 ? -7.914 22.706 0.053 1.00 41.53 99 ARG A C 1
ATOM 753 O O . ARG A 1 99 ? -7.777 22.038 -0.994 1.00 41.53 99 ARG A O 1
#

Nearest PDB structures (foldseek):
  7tjg-assembly1_C  TM=3.649E-01  e=1.033E+00  Bacteriophage sp.
  5t7v-assembly1_L7  TM=2.906E-01  e=2.071E+00  Staphylococcus aureus
  8p94-assembly1_D  TM=2.550E-01  e=5.550E+00  Homo sapiens
  4xrw-assembly1_A  TM=3.471E-01  e=9.911E+00  Amycolatopsis orientalis

Solvent-accessible surface area (backbone atoms only — not comparable to full-atom values): 6396 Å² total; per-residue (Å²): 139,90,76,78,81,82,86,82,82,72,83,72,73,46,94,53,42,71,62,51,50,54,50,43,33,75,76,71,39,64,73,71,47,74,48,68,61,91,79,68,97,84,62,55,47,33,33,41,28,22,67,51,42,92,95,45,71,29,29,40,39,32,44,39,42,59,43,79,51,76,53,93,67,64,90,95,62,87,70,76,42,51,54,62,57,74,48,76,41,65,59,85,62,86,85,76,85,90,124

Mean predicted aligned error: 8.7 Å

Secondary structure (DSSP, 8-state):
--------------TTHHHHHHHHHHHH--EEEEE--SS-SS---EEEEE--BTTB-SEEEEEESGGGS---PPTT----SS---EEEE-TTS------

pLDDT: mean 83.54, std 18.76, range [38.53, 97.75]